Protein AF-A0A2E8TSL6-F1 (afdb_monomer_lite)

Radius of gyration: 23.02 Å; chains: 1; bounding box: 44×41×55 Å

Sequence (111 aa):
MEPIGEITDPESLDSVALGFMCGLEIHQQLATDKLHSRMPSELYDLKPDEIPPSWPKSTRRLRASEGEEGITDIAARFEQRRNRIFEYVQPPNAGLIELDEAPPRNHDSDA

Secondary structure (DSSP, 8-state):
-PPPS-TT-GGG--TTTTT-----------SSS-TTT----------TTTS-TTS-EEEE---PPB-TTSPBPHHHHHHHHTT--EEEE--TT--TTTTTSSPPPPP-S--

Foldseek 3Di:
DDFDADPVDPVRGDCVSVVNDDDDDDDDDDCAADFFARFHPDDDDADPVRQPPPWDKDKDQDAFDADPVRDTDPVRVVVNVVVDIDIDTADPRRDCVNVVNDDTHHTDPPD

Structure (mmCIF, N/CA/C/O backbone):
data_AF-A0A2E8TSL6-F1
#
_entry.id   AF-A0A2E8TSL6-F1
#
loop_
_atom_site.group_PDB
_atom_site.id
_atom_site.type_symbol
_atom_site.label_atom_id
_atom_site.label_alt_id
_atom_site.label_comp_id
_atom_site.label_asym_id
_atom_site.label_entity_id
_atom_site.label_seq_id
_atom_site.pdbx_PDB_ins_code
_atom_site.Cartn_x
_atom_site.Cartn_y
_atom_site.Cartn_z
_atom_site.occupancy
_atom_site.B_iso_or_equiv
_atom_site.auth_seq_id
_atom_site.auth_comp_id
_atom_site.auth_asym_id
_atom_site.auth_atom_id
_atom_site.pdbx_PDB_model_num
ATOM 1 N N . MET A 1 1 ? -23.161 1.364 39.802 1.00 66.50 1 MET A N 1
ATOM 2 C CA . MET A 1 1 ? -23.835 0.056 39.887 1.00 66.50 1 MET A CA 1
ATOM 3 C C . MET A 1 1 ? -22.975 -0.879 39.067 1.00 66.50 1 MET A C 1
ATOM 5 O O . MET A 1 1 ? -22.609 -0.490 37.965 1.00 66.50 1 MET A O 1
ATOM 9 N N . GLU A 1 2 ? -22.524 -1.987 39.643 1.00 65.94 2 GLU A N 1
ATOM 10 C CA . GLU A 1 2 ? -21.756 -2.979 38.884 1.00 65.94 2 GLU A CA 1
ATOM 11 C C . GLU A 1 2 ? -22.679 -3.633 37.842 1.00 65.94 2 GLU A C 1
ATOM 13 O O . GLU A 1 2 ? -23.884 -3.743 38.102 1.00 65.94 2 GLU A O 1
ATOM 18 N N . PRO A 1 3 ? -22.167 -3.988 36.652 1.00 66.31 3 PRO A N 1
ATOM 19 C CA . PRO A 1 3 ? -22.977 -4.632 35.628 1.00 66.31 3 PRO A CA 1
ATOM 20 C C . PRO A 1 3 ? -23.499 -5.987 36.120 1.00 66.31 3 PRO A C 1
ATOM 22 O O . PRO A 1 3 ? -22.802 -6.720 36.818 1.00 66.31 3 PRO A O 1
ATOM 25 N N . ILE A 1 4 ? -24.747 -6.296 35.771 1.00 72.50 4 ILE A N 1
ATOM 26 C CA . ILE A 1 4 ? -25.438 -7.522 36.177 1.00 72.50 4 ILE A CA 1
ATOM 27 C C . ILE A 1 4 ? -25.109 -8.627 35.165 1.00 72.50 4 ILE A C 1
ATOM 29 O O . ILE A 1 4 ? -25.307 -8.432 33.968 1.00 72.50 4 ILE A O 1
ATOM 33 N N . GLY A 1 5 ? -24.638 -9.780 35.648 1.00 72.75 5 GLY A N 1
ATOM 34 C CA . GLY A 1 5 ? -24.419 -10.988 34.847 1.00 72.75 5 GLY A CA 1
ATOM 35 C C . GLY A 1 5 ? -23.254 -11.846 35.352 1.00 72.75 5 GLY A C 1
ATOM 36 O O . GLY A 1 5 ? -22.458 -11.399 36.178 1.00 72.75 5 GLY A O 1
ATOM 37 N N . GLU A 1 6 ? -23.160 -13.086 34.871 1.00 79.88 6 GLU A N 1
ATOM 38 C CA . GLU A 1 6 ? -22.083 -14.018 35.224 1.00 79.88 6 GLU A CA 1
ATOM 39 C C . GLU A 1 6 ? -20.933 -13.894 34.217 1.00 79.88 6 GLU A C 1
ATOM 41 O O . GLU A 1 6 ? -21.098 -14.133 33.025 1.00 79.88 6 GLU A O 1
ATOM 46 N N . ILE A 1 7 ? -19.732 -13.543 34.687 1.00 76.31 7 ILE A N 1
ATOM 47 C CA . ILE A 1 7 ? -18.564 -13.274 33.819 1.00 76.31 7 ILE A CA 1
ATOM 48 C C . ILE A 1 7 ? -18.137 -14.529 33.030 1.00 76.31 7 ILE A C 1
ATOM 50 O O . ILE A 1 7 ? -17.494 -14.436 31.986 1.00 76.31 7 ILE A O 1
ATOM 54 N N . THR A 1 8 ? -18.490 -15.714 33.526 1.00 86.75 8 THR A N 1
ATOM 55 C CA . THR A 1 8 ? -18.209 -17.010 32.898 1.00 86.75 8 THR A CA 1
ATOM 56 C C . THR A 1 8 ? -19.252 -17.438 31.863 1.00 86.75 8 THR A C 1
ATOM 58 O O . THR A 1 8 ? -19.004 -18.414 31.157 1.00 86.75 8 THR A O 1
ATOM 61 N N . ASP A 1 9 ? -20.378 -16.727 31.748 1.00 86.50 9 ASP A N 1
ATOM 62 C CA . ASP A 1 9 ? -21.445 -16.981 30.776 1.00 86.50 9 ASP A CA 1
ATOM 63 C C . ASP A 1 9 ? -21.718 -15.712 29.943 1.00 86.50 9 ASP A C 1
ATOM 65 O O . ASP A 1 9 ? -22.586 -14.906 30.290 1.00 86.50 9 ASP A O 1
ATOM 69 N N . PRO A 1 10 ? -20.974 -15.503 28.839 1.00 82.31 10 PRO A N 1
ATOM 70 C CA . PRO A 1 10 ? -21.072 -14.296 28.023 1.00 82.31 10 PRO A CA 1
ATOM 71 C C . PRO A 1 10 ? -22.462 -14.057 27.425 1.00 82.31 10 PRO A C 1
ATOM 73 O O . PRO A 1 10 ? -22.813 -12.906 27.177 1.00 82.31 10 PRO A O 1
ATOM 76 N N . GLU A 1 11 ? -23.250 -15.114 27.191 1.00 84.81 11 GLU A N 1
ATOM 77 C CA . GLU A 1 11 ? -24.613 -14.977 26.660 1.00 84.81 11 GLU A CA 1
ATOM 78 C C . GLU A 1 11 ? -25.595 -14.445 27.710 1.00 84.81 11 GLU A C 1
ATOM 80 O O . GLU A 1 11 ? -26.621 -13.867 27.355 1.00 84.81 11 GLU A O 1
ATOM 85 N N . SER A 1 12 ? -25.268 -14.582 29.000 1.00 85.81 12 SER A N 1
ATOM 86 C CA . SER A 1 12 ? -26.071 -14.044 30.104 1.00 85.81 12 SER A CA 1
ATOM 87 C C . SER A 1 12 ? -25.886 -12.539 30.340 1.00 85.81 12 SER A C 1
ATOM 89 O O . SER A 1 12 ? -26.613 -11.950 31.143 1.00 85.81 12 SER A O 1
ATOM 91 N N . LEU A 1 13 ? -24.915 -11.908 29.671 1.00 86.19 13 LEU A N 1
ATOM 92 C CA . LEU A 1 13 ? -24.568 -10.505 29.879 1.00 86.19 13 LEU A CA 1
ATOM 93 C C . LEU A 1 13 ? -25.525 -9.557 29.142 1.00 86.19 13 LEU A C 1
ATOM 95 O O . LEU A 1 13 ? -25.724 -9.653 27.931 1.00 86.19 13 LEU A O 1
ATOM 99 N N . ASP A 1 14 ? -26.044 -8.558 29.858 1.00 87.06 14 ASP A N 1
ATOM 100 C CA . ASP A 1 14 ? -26.784 -7.449 29.251 1.00 87.06 14 ASP A CA 1
ATOM 101 C C . ASP A 1 14 ? -25.810 -6.428 28.638 1.00 87.06 14 ASP A C 1
ATOM 103 O O . ASP A 1 14 ? -25.183 -5.616 29.328 1.00 87.06 14 ASP A O 1
ATOM 107 N N . SER A 1 15 ? -25.694 -6.459 27.310 1.00 87.19 15 SER A N 1
ATOM 108 C CA . SER A 1 15 ? -24.819 -5.570 26.541 1.00 87.19 15 SER A CA 1
ATOM 109 C C . SER A 1 15 ? -25.171 -4.085 26.688 1.00 87.19 15 SER A C 1
ATOM 111 O O . SER A 1 15 ? -24.272 -3.241 26.642 1.00 87.19 15 SER A O 1
ATOM 113 N N . VAL A 1 16 ? -26.444 -3.747 26.922 1.00 87.12 16 VAL A N 1
ATOM 114 C CA . VAL A 1 16 ? -26.891 -2.360 27.111 1.00 87.12 16 VAL A CA 1
ATOM 115 C C . VAL A 1 16 ? -26.465 -1.859 28.485 1.00 87.12 16 VAL A C 1
ATOM 117 O O . VAL A 1 16 ? -25.886 -0.776 28.586 1.00 87.12 16 VAL A O 1
ATOM 120 N N . ALA A 1 17 ? -26.684 -2.654 29.535 1.00 87.50 17 ALA A N 1
ATOM 121 C CA . ALA A 1 17 ? -26.254 -2.311 30.892 1.00 87.50 17 ALA A CA 1
ATOM 122 C C . ALA A 1 17 ? -24.725 -2.185 31.013 1.00 87.50 17 ALA A C 1
ATOM 124 O O . ALA A 1 17 ? -24.229 -1.361 31.783 1.00 87.50 17 ALA A O 1
ATOM 125 N N . LEU A 1 18 ? -23.978 -2.964 30.224 1.00 87.69 18 LEU A N 1
ATOM 126 C CA . LEU A 1 18 ? -22.519 -2.883 30.125 1.00 87.69 18 LEU A CA 1
ATOM 127 C C . LEU A 1 18 ? -22.015 -1.635 29.388 1.00 87.69 18 LEU A C 1
ATOM 129 O O . LEU A 1 18 ? -20.824 -1.334 29.460 1.00 87.69 18 LEU A O 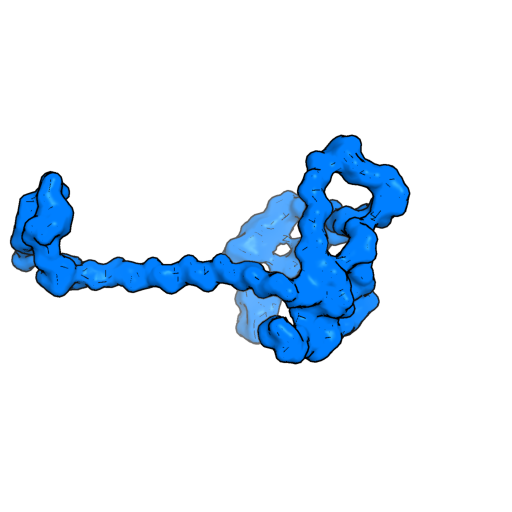1
ATOM 133 N N . GLY A 1 19 ? -22.881 -0.931 28.651 1.00 89.69 19 GLY A N 1
ATOM 134 C CA . GLY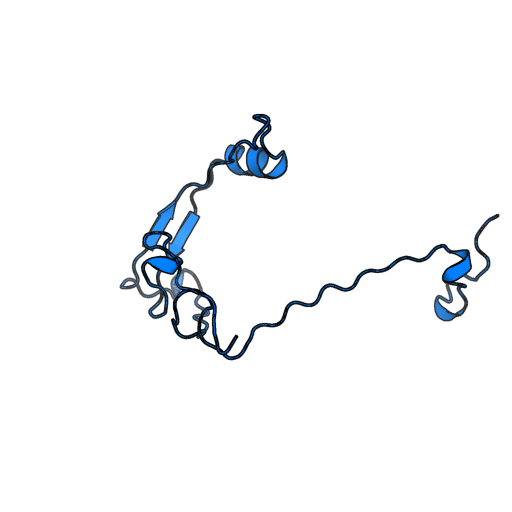 A 1 19 ? -22.445 0.097 27.707 1.00 89.69 19 GLY A CA 1
ATOM 135 C C . GLY A 1 19 ? -21.528 -0.483 26.627 1.00 89.69 19 GLY A C 1
ATOM 136 O O . GLY A 1 19 ? -20.559 0.163 26.227 1.00 89.69 19 GLY A O 1
ATOM 137 N N . PHE A 1 20 ? -21.789 -1.726 26.204 1.00 89.12 20 PHE A N 1
ATOM 138 C CA . PHE A 1 20 ? -20.955 -2.425 25.238 1.00 89.12 20 PHE A CA 1
ATOM 139 C C . PHE A 1 20 ? -20.955 -1.693 23.894 1.00 89.12 20 PHE A C 1
ATOM 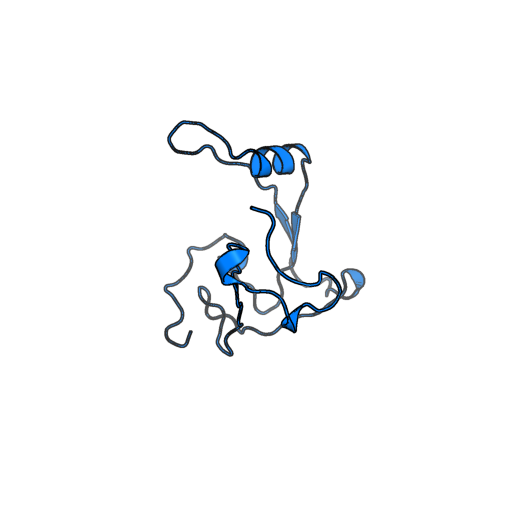141 O O . PHE A 1 20 ? -22.000 -1.368 23.332 1.00 89.12 20 PHE A O 1
ATOM 148 N N . MET A 1 21 ? -19.757 -1.470 23.363 1.00 93.69 21 MET A N 1
ATOM 149 C CA . MET A 1 21 ? -19.53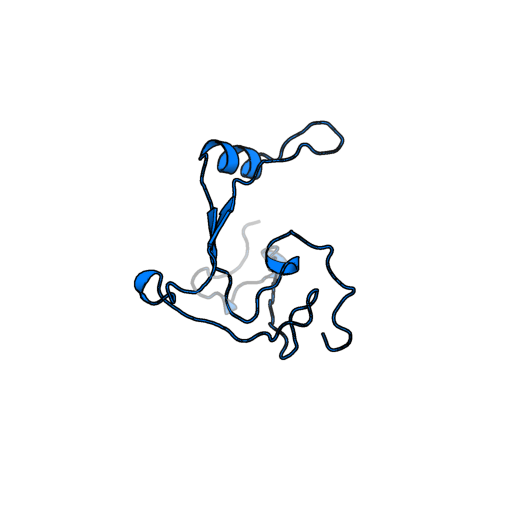5 -0.863 22.058 1.00 93.69 21 MET A CA 1
ATOM 150 C C . MET A 1 21 ? -18.573 -1.747 21.272 1.00 93.69 21 MET A C 1
ATOM 152 O O . MET A 1 21 ? -17.521 -2.131 21.784 1.00 93.69 21 MET A O 1
ATOM 156 N N . CYS A 1 22 ? -18.914 -2.045 20.021 1.00 94.56 22 CYS A N 1
ATOM 157 C CA . CYS A 1 22 ? -18.023 -2.731 19.093 1.00 94.56 22 CYS A CA 1
ATOM 158 C C . CYS A 1 22 ? -18.053 -2.053 17.722 1.00 94.56 22 CYS A C 1
ATOM 160 O O . CYS A 1 22 ? -19.033 -1.403 17.356 1.00 94.56 22 CYS A O 1
ATOM 162 N N . GLY A 1 23 ? -16.957 -2.194 16.981 1.00 95.88 23 GLY A N 1
ATOM 163 C CA . GLY A 1 23 ? -16.828 -1.742 15.601 1.00 95.88 23 GLY A CA 1
ATOM 164 C C . GLY A 1 23 ? -16.382 -2.901 14.719 1.00 95.88 23 GLY A C 1
ATOM 165 O O . GLY A 1 23 ? -15.622 -3.761 15.165 1.00 95.88 23 GLY A O 1
ATOM 166 N N . LEU A 1 24 ? -16.865 -2.920 13.478 1.00 97.06 24 LEU A N 1
ATOM 167 C CA . LEU A 1 24 ? -16.433 -3.853 12.442 1.00 97.06 24 LEU A CA 1
ATOM 168 C C . LEU A 1 24 ? -15.784 -3.063 11.309 1.00 97.06 24 LEU A C 1
ATOM 170 O O . LEU A 1 24 ? -16.341 -2.070 10.847 1.00 97.06 24 LEU A O 1
ATOM 174 N N . GLU A 1 25 ? -14.632 -3.537 10.847 1.00 97.50 25 GLU A N 1
ATOM 175 C CA . GLU A 1 25 ? -13.924 -2.993 9.694 1.00 97.50 25 GLU A CA 1
ATOM 176 C C . GLU A 1 25 ? -13.644 -4.136 8.717 1.00 97.50 25 GLU A C 1
ATOM 178 O O . GLU A 1 25 ? -13.041 -5.145 9.084 1.00 97.50 25 GLU A O 1
ATOM 183 N N . ILE A 1 26 ? -14.136 -4.003 7.485 1.00 97.25 26 ILE A N 1
ATOM 184 C CA . ILE A 1 26 ? -14.071 -5.052 6.464 1.00 97.25 26 ILE A CA 1
ATOM 185 C C . ILE A 1 26 ? -13.324 -4.495 5.258 1.00 97.25 26 ILE A C 1
ATOM 187 O O . ILE A 1 26 ? -13.725 -3.482 4.691 1.00 97.25 26 ILE A O 1
ATOM 191 N N . HIS A 1 27 ? -12.243 -5.169 4.866 1.00 97.62 27 HIS A N 1
ATOM 192 C CA . HIS A 1 27 ? -11.467 -4.858 3.665 1.00 97.62 27 HIS A CA 1
ATOM 193 C C . HIS A 1 27 ? -11.681 -5.981 2.648 1.00 97.62 27 HIS A C 1
ATOM 195 O O . HIS A 1 27 ? -11.486 -7.150 2.973 1.00 97.62 27 HIS A O 1
ATOM 201 N N . GLN A 1 28 ? -12.075 -5.628 1.423 1.00 96.38 28 GLN A N 1
ATOM 202 C CA . GLN A 1 28 ? -12.314 -6.567 0.326 1.00 96.38 28 GLN A CA 1
ATOM 203 C C . GLN A 1 28 ? -11.539 -6.110 -0.910 1.00 96.38 28 GLN A C 1
ATOM 205 O O . GLN A 1 28 ? -11.682 -4.970 -1.3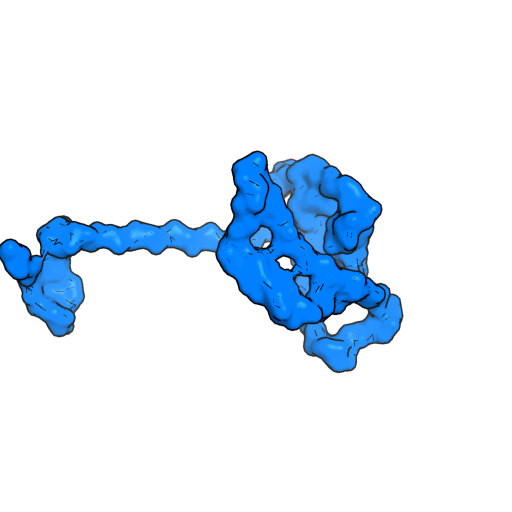48 1.00 96.38 28 GLN A O 1
ATOM 210 N N . GLN A 1 29 ? -10.745 -7.006 -1.496 1.00 95.56 29 GLN A N 1
ATOM 211 C CA . GLN A 1 29 ? -10.143 -6.771 -2.808 1.00 95.56 29 GLN A CA 1
ATOM 212 C C . GLN A 1 29 ? -11.168 -7.046 -3.909 1.00 95.56 29 GLN A C 1
ATOM 214 O O . GLN A 1 29 ? -11.911 -8.031 -3.854 1.00 95.56 29 GLN A O 1
ATOM 219 N N . LEU A 1 30 ? -11.205 -6.173 -4.909 1.00 95.44 30 LEU A N 1
ATOM 220 C CA . LEU A 1 30 ? -12.071 -6.323 -6.071 1.00 95.44 30 LEU A CA 1
ATOM 221 C C . LEU A 1 30 ? -11.350 -7.113 -7.160 1.00 95.44 30 LEU A C 1
ATOM 223 O O . LEU A 1 30 ? -10.135 -7.008 -7.320 1.00 95.44 30 LEU A O 1
ATOM 227 N N . ALA A 1 31 ? -12.106 -7.905 -7.918 1.00 95.94 31 ALA A N 1
ATOM 228 C CA . ALA A 1 31 ? -11.591 -8.676 -9.047 1.00 95.94 31 ALA A CA 1
ATOM 229 C C . ALA A 1 31 ? -11.482 -7.800 -10.313 1.00 95.94 31 ALA A C 1
ATOM 231 O O . ALA A 1 31 ? -12.054 -8.121 -11.352 1.00 95.94 31 ALA A O 1
ATOM 232 N N . THR A 1 32 ? -10.783 -6.672 -10.190 1.00 95.94 32 THR A N 1
ATOM 233 C CA . THR A 1 32 ? -10.588 -5.639 -11.221 1.00 95.94 32 THR A CA 1
ATOM 234 C C . THR A 1 32 ? -9.098 -5.356 -11.394 1.00 95.94 32 THR A C 1
ATOM 236 O O . THR A 1 32 ? -8.268 -5.894 -10.657 1.00 95.94 32 THR A O 1
ATOM 239 N N . ASP A 1 33 ? -8.733 -4.469 -12.316 1.00 96.69 33 ASP A N 1
ATOM 240 C CA . ASP A 1 33 ? -7.372 -3.933 -12.381 1.00 96.69 33 ASP A CA 1
ATOM 241 C C . ASP A 1 33 ? -7.070 -2.989 -11.202 1.00 96.69 33 ASP A C 1
ATOM 243 O O . ASP A 1 33 ? -7.950 -2.596 -10.427 1.00 96.69 33 ASP A O 1
ATOM 247 N N . LYS A 1 34 ? -5.797 -2.605 -11.055 1.00 97.25 34 LYS A N 1
ATOM 248 C CA . LYS A 1 34 ? -5.356 -1.641 -10.043 1.00 97.25 34 LYS A CA 1
ATOM 249 C C . LYS A 1 34 ? -6.038 -0.286 -10.249 1.00 97.25 34 LYS A C 1
ATOM 251 O O . LYS A 1 34 ? -5.971 0.311 -11.330 1.00 97.25 34 LYS A O 1
ATOM 256 N N . LEU A 1 35 ? -6.582 0.246 -9.153 1.00 97.44 35 LEU A N 1
ATOM 257 C CA . LEU A 1 35 ? -7.470 1.415 -9.107 1.00 97.44 35 LEU A CA 1
ATOM 258 C C . LEU A 1 35 ? -6.977 2.642 -9.892 1.00 97.44 35 LEU A C 1
ATOM 260 O O . LEU A 1 35 ? -7.784 3.331 -10.516 1.00 97.44 35 LEU A O 1
ATOM 264 N N . HIS A 1 36 ? -5.669 2.915 -9.873 1.00 97.56 36 HIS A N 1
ATOM 265 C CA . HIS A 1 36 ? -5.083 4.139 -10.434 1.00 97.56 36 HIS A CA 1
ATOM 266 C C . HIS A 1 36 ? -4.163 3.925 -11.641 1.00 97.56 36 HIS A C 1
ATOM 268 O O . HIS A 1 36 ? -3.719 4.905 -12.237 1.00 97.56 36 HIS A O 1
ATOM 274 N N . SER A 1 37 ? -3.856 2.681 -12.018 1.00 96.69 37 SER A N 1
ATOM 275 C CA . SER A 1 37 ? -2.908 2.392 -13.106 1.00 96.69 37 SER A CA 1
ATOM 276 C C . SER A 1 37 ? -3.487 1.544 -14.232 1.00 96.69 37 SER A C 1
ATOM 278 O O . SER A 1 37 ? -2.965 1.619 -15.346 1.00 96.69 37 SER A O 1
ATOM 280 N N . ARG A 1 38 ? -4.585 0.809 -13.986 1.00 95.62 38 ARG A N 1
ATOM 281 C CA . ARG A 1 38 ? -5.121 -0.216 -14.903 1.00 95.62 38 ARG A CA 1
ATOM 282 C C . ARG A 1 38 ? -4.123 -1.334 -15.208 1.00 95.62 38 ARG A C 1
ATOM 284 O O . ARG A 1 38 ? -4.149 -1.931 -16.277 1.00 95.62 38 ARG A O 1
ATOM 291 N N . MET A 1 39 ? -3.188 -1.567 -14.293 1.00 96.88 39 MET A N 1
ATOM 292 C CA . MET A 1 39 ? -2.350 -2.757 -14.344 1.00 96.88 39 MET A CA 1
ATOM 293 C C . MET A 1 39 ? -3.131 -3.952 -13.785 1.00 96.88 39 MET A C 1
ATOM 295 O O . MET A 1 39 ? -3.869 -3.761 -12.814 1.00 96.88 39 MET A O 1
ATOM 299 N N . PRO A 1 40 ? -2.920 -5.174 -14.306 1.00 96.81 40 PRO A N 1
ATOM 300 C CA . PRO A 1 40 ? -3.557 -6.373 -13.773 1.00 96.81 40 PRO A CA 1
ATOM 301 C C . PRO A 1 40 ? -3.314 -6.537 -12.270 1.00 96.81 40 PRO A C 1
ATOM 303 O O . PRO A 1 40 ? -2.180 -6.386 -11.803 1.00 96.81 40 PRO A O 1
ATOM 306 N N . SER A 1 41 ? -4.343 -6.906 -11.506 1.00 95.50 41 SER A N 1
ATOM 307 C CA . SER A 1 41 ? -4.244 -7.165 -10.055 1.00 95.50 41 SER A CA 1
ATOM 308 C C . SER A 1 41 ? -3.691 -8.559 -9.716 1.00 95.50 41 SER A C 1
ATOM 310 O O . SER A 1 41 ? -4.029 -9.148 -8.692 1.00 95.50 41 SER A O 1
ATOM 312 N N . GLU A 1 42 ? -2.832 -9.106 -10.577 1.00 94.75 42 GLU A N 1
ATOM 313 C CA . GLU A 1 42 ? -2.139 -10.375 -10.347 1.00 94.75 42 GLU A CA 1
ATOM 314 C C . GLU A 1 42 ? -1.155 -10.264 -9.174 1.00 94.75 42 GLU A C 1
ATOM 316 O O . GLU A 1 42 ? -0.342 -9.333 -9.101 1.00 94.75 42 GLU A O 1
ATOM 321 N N . LEU A 1 43 ? -1.202 -11.236 -8.262 1.00 92.69 43 LEU A N 1
ATOM 322 C CA . LEU A 1 43 ? -0.261 -11.322 -7.152 1.00 92.69 43 LEU A CA 1
ATOM 323 C C . LEU A 1 43 ? 0.991 -12.097 -7.574 1.00 92.69 43 LEU A C 1
ATOM 325 O O . LEU A 1 43 ? 0.906 -13.243 -8.010 1.00 92.69 43 LEU A O 1
ATOM 329 N N . TYR A 1 44 ? 2.155 -11.484 -7.373 1.00 94.06 44 TYR A N 1
ATOM 330 C CA . TYR A 1 44 ? 3.456 -12.138 -7.497 1.00 94.06 44 TYR A CA 1
ATOM 331 C C . TYR A 1 44 ? 3.977 -12.466 -6.094 1.00 94.06 44 TYR A C 1
ATOM 333 O O . TYR A 1 44 ? 4.653 -11.648 -5.473 1.00 94.06 44 TYR A O 1
ATOM 341 N N . ASP A 1 45 ? 3.617 -13.645 -5.585 1.00 93.25 45 ASP A N 1
ATOM 342 C CA . ASP A 1 45 ? 4.016 -14.121 -4.254 1.00 93.25 45 ASP A CA 1
ATOM 343 C C . ASP A 1 45 ? 5.360 -14.856 -4.332 1.00 93.25 45 ASP A C 1
ATOM 345 O O . ASP A 1 45 ? 5.425 -16.068 -4.539 1.00 93.25 45 ASP A O 1
ATOM 349 N N . LEU A 1 46 ? 6.443 -14.080 -4.268 1.00 94.31 46 LEU A N 1
ATOM 350 C CA . LEU A 1 46 ? 7.818 -14.564 -4.356 1.00 94.31 46 LEU A CA 1
ATOM 351 C C . LEU A 1 46 ? 8.574 -14.209 -3.080 1.00 94.31 46 LEU A C 1
ATOM 353 O O . LEU A 1 46 ? 8.517 -13.070 -2.604 1.00 94.31 46 LEU A O 1
ATOM 357 N N . LYS A 1 47 ? 9.359 -15.152 -2.560 1.00 94.56 47 LYS A N 1
ATOM 358 C CA . LYS A 1 47 ? 10.327 -14.849 -1.502 1.00 94.56 47 LYS A CA 1
ATOM 359 C C . LYS A 1 47 ? 11.456 -13.970 -2.045 1.00 94.56 47 LYS A C 1
ATOM 361 O O . LYS A 1 47 ? 11.725 -13.997 -3.245 1.00 94.56 47 LYS A O 1
ATOM 366 N N . PRO A 1 48 ? 12.179 -13.229 -1.184 1.00 91.44 48 PRO A N 1
ATOM 367 C CA . PRO A 1 48 ? 13.262 -12.345 -1.619 1.00 91.44 48 PRO A CA 1
ATOM 368 C C . PRO A 1 48 ? 14.334 -13.001 -2.506 1.00 91.44 48 PRO A C 1
ATOM 370 O O . PRO A 1 48 ? 14.883 -12.339 -3.384 1.00 91.44 48 PRO A O 1
ATOM 373 N N . ASP A 1 49 ? 14.629 -14.282 -2.287 1.00 94.88 49 ASP A N 1
ATOM 374 C CA . ASP A 1 49 ? 15.582 -15.089 -3.056 1.00 94.88 49 ASP A CA 1
ATOM 375 C C . ASP A 1 49 ? 15.007 -15.666 -4.363 1.00 94.88 49 ASP A C 1
ATOM 377 O O . ASP A 1 49 ? 15.768 -16.068 -5.242 1.00 94.88 49 ASP A O 1
ATOM 381 N N . GLU A 1 50 ? 13.683 -15.653 -4.525 1.00 96.69 50 GLU A N 1
ATOM 382 C CA . GLU A 1 50 ? 12.963 -16.122 -5.717 1.00 96.69 50 GLU A CA 1
ATOM 383 C C . GLU A 1 50 ? 12.684 -14.982 -6.716 1.00 96.69 50 GLU A C 1
ATOM 385 O O . GLU A 1 50 ? 12.243 -15.230 -7.840 1.00 96.69 50 GLU A O 1
ATOM 390 N N . ILE A 1 51 ? 12.955 -13.727 -6.335 1.00 96.19 51 ILE A N 1
ATOM 391 C CA . ILE A 1 51 ? 12.737 -12.550 -7.187 1.00 96.19 51 ILE A CA 1
ATOM 392 C C . ILE A 1 51 ? 13.662 -12.612 -8.413 1.00 96.19 51 ILE A C 1
ATOM 394 O O . ILE A 1 51 ? 14.888 -12.620 -8.248 1.00 96.19 51 ILE A O 1
ATOM 398 N N . PRO A 1 52 ? 13.119 -12.574 -9.649 1.00 96.69 52 PRO A N 1
ATOM 399 C CA . PRO A 1 52 ? 13.931 -12.569 -10.855 1.00 96.69 52 PRO A CA 1
ATOM 400 C C . PRO A 1 52 ? 14.954 -11.421 -10.846 1.00 96.69 52 PRO A C 1
ATOM 402 O O . PRO A 1 52 ? 14.567 -10.263 -10.680 1.00 96.69 52 PRO A O 1
ATOM 405 N N . PRO A 1 53 ? 16.252 -11.687 -11.099 1.00 94.88 53 PRO A N 1
ATOM 406 C CA . PRO A 1 53 ? 17.283 -10.643 -11.133 1.00 94.88 53 PRO A CA 1
ATOM 407 C C . PRO A 1 53 ? 17.050 -9.572 -12.206 1.00 94.88 53 PRO A C 1
ATOM 409 O O . PRO A 1 53 ? 17.643 -8.500 -12.157 1.00 94.88 53 PRO A O 1
ATOM 412 N N . SER A 1 54 ? 16.214 -9.884 -13.198 1.00 96.19 54 SER A N 1
ATOM 413 C CA . SER A 1 54 ? 15.810 -8.981 -14.272 1.00 96.19 54 SER A CA 1
ATOM 414 C C . SER A 1 54 ? 14.774 -7.944 -13.839 1.00 96.19 54 SER A C 1
ATOM 416 O O . SER A 1 54 ? 14.586 -6.963 -14.557 1.00 96.19 54 SER A O 1
ATOM 418 N N . TRP A 1 55 ? 14.092 -8.136 -12.706 1.00 96.88 55 TRP A N 1
ATOM 419 C CA . TRP A 1 55 ? 13.101 -7.181 -12.221 1.00 96.88 55 TRP A CA 1
ATOM 420 C C . TRP A 1 55 ? 13.789 -5.954 -11.620 1.00 96.88 55 TRP A C 1
ATOM 422 O O . TRP A 1 55 ? 14.640 -6.104 -10.735 1.00 96.88 55 TRP A O 1
ATOM 432 N N . PRO A 1 56 ? 13.437 -4.735 -12.070 1.00 97.00 56 PRO A N 1
ATOM 433 C CA . PRO A 1 56 ? 14.015 -3.522 -11.522 1.00 97.00 56 PRO A CA 1
ATOM 434 C C . PRO A 1 56 ? 13.751 -3.395 -10.023 1.00 97.00 56 PRO A C 1
ATOM 436 O O . PRO A 1 56 ? 12.688 -3.761 -9.515 1.00 97.00 56 PRO A O 1
ATOM 439 N N . LYS A 1 57 ? 14.728 -2.826 -9.320 1.00 96.56 57 LYS A N 1
ATOM 440 C CA . LYS A 1 57 ? 14.627 -2.496 -7.901 1.00 96.56 57 LYS A CA 1
ATOM 441 C C . LYS A 1 57 ? 14.958 -1.032 -7.703 1.00 96.56 57 LYS A C 1
ATOM 443 O O . LYS A 1 57 ? 15.889 -0.507 -8.315 1.00 96.56 57 LYS A O 1
ATOM 448 N N . SER A 1 58 ? 14.207 -0.372 -6.837 1.00 96.75 58 SER A N 1
ATOM 449 C CA . SER A 1 58 ? 14.421 1.028 -6.503 1.00 96.75 58 SER A CA 1
ATOM 450 C C . SER A 1 58 ? 14.413 1.204 -4.992 1.00 96.75 58 SER A C 1
ATOM 452 O O . SER A 1 58 ? 13.642 0.563 -4.286 1.00 96.75 58 SER A O 1
ATOM 454 N N . THR A 1 59 ? 15.299 2.050 -4.472 1.00 97.81 59 THR A N 1
ATOM 455 C CA . THR A 1 59 ? 15.357 2.332 -3.034 1.00 97.81 59 THR A CA 1
ATOM 456 C C . THR A 1 59 ? 14.832 3.729 -2.744 1.00 97.81 59 THR A C 1
ATOM 458 O O . THR A 1 59 ? 15.033 4.663 -3.527 1.00 97.81 59 THR A O 1
ATOM 461 N N . ARG A 1 60 ? 14.121 3.885 -1.626 1.00 97.19 60 ARG A N 1
ATOM 462 C CA . ARG A 1 60 ? 13.561 5.166 -1.177 1.00 97.19 60 ARG A CA 1
ATOM 463 C C . ARG A 1 60 ? 13.687 5.312 0.335 1.00 97.19 60 ARG A C 1
ATOM 465 O O . ARG A 1 60 ? 13.816 4.340 1.078 1.00 97.19 60 ARG A O 1
ATOM 472 N N . ARG A 1 61 ? 13.614 6.560 0.792 1.00 96.38 61 ARG A N 1
ATOM 473 C CA . ARG A 1 61 ? 13.512 6.919 2.208 1.00 96.38 61 ARG A CA 1
ATOM 474 C C . ARG A 1 61 ? 12.313 7.836 2.381 1.00 96.38 61 ARG A C 1
ATOM 476 O O . ARG A 1 61 ? 12.290 8.916 1.798 1.00 96.38 61 ARG A O 1
ATOM 483 N N . LEU A 1 62 ? 11.352 7.403 3.189 1.00 95.69 62 LEU A N 1
ATOM 484 C CA . LEU A 1 62 ? 10.183 8.205 3.528 1.00 95.69 62 LEU A CA 1
ATOM 485 C C . LEU A 1 62 ? 10.559 9.269 4.566 1.00 95.69 62 LEU A C 1
ATOM 487 O O . LEU A 1 62 ? 11.422 9.048 5.421 1.00 95.69 62 LEU A O 1
ATOM 491 N N . ARG A 1 63 ? 9.927 10.438 4.465 1.00 94.81 63 ARG A N 1
ATOM 492 C CA . ARG A 1 63 ? 10.101 11.567 5.384 1.00 94.81 63 ARG A CA 1
ATOM 493 C C . ARG A 1 63 ? 8.735 11.946 5.935 1.00 94.81 63 ARG A C 1
ATOM 495 O O . ARG A 1 63 ? 7.763 11.966 5.189 1.00 94.81 63 ARG A O 1
ATOM 502 N N . ALA A 1 64 ? 8.673 12.221 7.228 1.00 95.25 64 ALA A N 1
ATOM 503 C CA . ALA A 1 64 ? 7.486 12.758 7.855 1.00 95.25 64 ALA A CA 1
ATOM 504 C C . ALA A 1 64 ? 7.284 14.203 7.388 1.00 95.25 64 ALA A C 1
ATOM 506 O O . ALA A 1 64 ? 8.233 14.991 7.361 1.00 95.25 64 ALA A O 1
ATOM 507 N N . SER A 1 65 ? 6.048 14.521 7.025 1.00 93.56 65 SER A N 1
ATOM 508 C CA . SER A 1 65 ? 5.630 15.869 6.654 1.00 93.56 65 SER A CA 1
ATOM 509 C C . SER A 1 65 ? 5.029 16.585 7.860 1.00 93.56 65 SER A C 1
ATOM 511 O O . SER A 1 65 ? 4.501 15.956 8.780 1.00 93.56 65 SER A O 1
ATOM 513 N N . GLU A 1 66 ? 5.111 17.908 7.850 1.00 95.50 66 GLU A N 1
ATOM 514 C CA . GLU A 1 66 ? 4.419 18.768 8.807 1.00 95.50 66 GLU A CA 1
ATOM 515 C C . GLU A 1 66 ? 3.000 19.057 8.302 1.00 95.50 66 GLU A C 1
ATOM 517 O O . GLU A 1 66 ? 2.794 19.251 7.102 1.00 95.50 66 GLU A O 1
ATOM 522 N N . GLY A 1 67 ? 2.019 19.050 9.208 1.00 90.06 67 GLY A N 1
ATOM 523 C CA . GLY A 1 67 ? 0.674 19.545 8.915 1.00 90.06 67 GLY A CA 1
ATOM 524 C C . GLY A 1 67 ? 0.652 21.068 8.754 1.00 90.06 67 GLY A C 1
ATOM 525 O O . GLY A 1 67 ? 1.670 21.735 8.930 1.00 90.06 67 GLY A O 1
ATOM 526 N N . GLU A 1 68 ? -0.522 21.635 8.474 1.00 93.06 68 GLU A N 1
ATOM 527 C CA . GLU A 1 68 ? -0.685 23.084 8.250 1.00 93.06 68 GLU A CA 1
ATOM 528 C C . GLU A 1 68 ? -0.168 23.943 9.418 1.00 93.06 68 GLU A C 1
ATOM 530 O O . GLU A 1 68 ? 0.378 25.023 9.208 1.00 93.06 68 GLU A O 1
ATOM 535 N N . GLU A 1 69 ? -0.270 23.438 10.649 1.00 92.56 69 GLU A N 1
ATOM 536 C CA . GLU A 1 69 ? 0.211 24.103 11.867 1.00 92.56 69 GLU A CA 1
ATOM 537 C C . GLU A 1 69 ? 1.709 23.865 12.158 1.00 92.56 69 GLU A C 1
ATOM 539 O O . GLU A 1 69 ? 2.199 24.205 13.234 1.00 92.56 69 GLU A O 1
ATOM 544 N N . GLY A 1 70 ? 2.453 23.239 11.239 1.00 91.94 70 GLY A N 1
ATOM 545 C CA . GLY A 1 70 ? 3.865 22.883 11.434 1.00 91.94 70 GLY A CA 1
ATOM 546 C C . GLY A 1 70 ? 4.083 21.662 12.339 1.00 91.94 70 GLY A C 1
ATOM 547 O O . GLY A 1 70 ? 5.211 21.337 12.709 1.00 91.94 70 GLY A O 1
ATOM 548 N N . ILE A 1 71 ? 3.011 20.970 12.737 1.00 94.06 71 ILE A N 1
ATOM 549 C CA . ILE A 1 71 ? 3.084 19.826 13.651 1.00 94.06 71 ILE A CA 1
ATOM 550 C C . ILE A 1 71 ? 3.283 18.540 12.849 1.00 94.06 71 ILE A C 1
ATOM 552 O O . ILE A 1 71 ? 2.498 18.207 11.963 1.00 94.06 71 ILE A O 1
ATOM 556 N N . THR A 1 72 ? 4.330 17.786 13.183 1.00 93.19 72 THR A N 1
ATOM 557 C CA . THR A 1 72 ? 4.564 16.443 12.639 1.00 93.19 72 THR A CA 1
ATOM 558 C C . THR A 1 72 ? 3.842 15.387 13.470 1.00 93.19 72 THR A C 1
ATOM 560 O O . THR A 1 72 ? 3.962 15.376 14.699 1.00 93.19 72 THR A O 1
ATOM 563 N N . ASP A 1 73 ? 3.191 14.434 12.803 1.00 95.50 73 ASP A N 1
ATOM 564 C CA . ASP A 1 73 ? 2.631 13.249 13.455 1.00 95.50 73 ASP A CA 1
ATOM 565 C C . ASP A 1 73 ? 3.694 12.483 14.273 1.00 95.50 73 ASP A C 1
ATOM 567 O O . ASP A 1 73 ? 4.846 12.298 13.852 1.00 95.50 73 ASP A O 1
ATOM 571 N N . ILE A 1 74 ? 3.314 12.036 15.475 1.00 95.62 74 ILE A N 1
ATOM 572 C CA . ILE A 1 74 ? 4.239 11.403 16.423 1.00 95.62 74 ILE A CA 1
ATOM 573 C C . ILE A 1 74 ? 4.752 10.062 15.882 1.00 95.62 74 ILE A C 1
ATOM 575 O O . ILE A 1 74 ? 5.946 9.775 16.030 1.00 95.62 74 ILE A O 1
ATOM 579 N N . ALA A 1 75 ? 3.889 9.263 15.251 1.00 96.25 75 ALA A N 1
ATOM 580 C CA . ALA A 1 75 ? 4.245 7.960 14.702 1.00 96.25 75 ALA A CA 1
ATOM 581 C C . ALA A 1 75 ? 5.123 8.105 13.449 1.00 96.25 75 ALA A C 1
ATOM 583 O O . ALA A 1 75 ? 6.167 7.455 13.360 1.00 96.25 75 ALA A O 1
ATOM 584 N N . ALA A 1 76 ? 4.785 9.021 12.537 1.00 95.31 76 ALA A N 1
ATOM 585 C CA . ALA A 1 76 ? 5.590 9.316 11.352 1.00 95.31 76 ALA A CA 1
ATOM 586 C C . ALA A 1 76 ? 6.992 9.822 11.731 1.00 95.31 76 ALA A C 1
ATOM 588 O O . ALA A 1 76 ? 8.003 9.352 11.201 1.00 95.31 76 ALA A O 1
ATOM 589 N N . ARG A 1 77 ? 7.080 10.724 12.719 1.00 94.62 77 ARG A N 1
ATOM 590 C CA . ARG A 1 77 ? 8.362 11.211 13.253 1.00 94.62 77 ARG A CA 1
ATOM 591 C C . ARG A 1 77 ? 9.183 10.088 13.882 1.00 94.62 77 ARG A C 1
ATOM 593 O O . ARG A 1 77 ? 10.407 10.067 13.744 1.00 94.62 77 ARG A O 1
ATOM 600 N N . PHE A 1 78 ? 8.535 9.172 14.599 1.00 96.19 78 PHE A N 1
ATOM 601 C CA . PHE A 1 78 ? 9.202 8.015 15.187 1.00 96.19 78 PHE A CA 1
ATOM 602 C C . PHE A 1 78 ? 9.758 7.070 14.113 1.00 96.19 78 PHE A C 1
ATOM 604 O O . PHE A 1 78 ? 10.926 6.687 14.201 1.00 96.19 78 PHE A O 1
ATOM 611 N N . GLU A 1 79 ? 8.984 6.749 13.074 1.00 95.44 79 GLU A N 1
ATOM 612 C CA . GLU A 1 79 ? 9.459 5.886 11.988 1.00 95.44 79 GLU A CA 1
ATOM 613 C C . GLU A 1 79 ? 10.593 6.551 11.190 1.00 95.44 79 GLU A C 1
ATOM 615 O O . GLU A 1 79 ? 11.609 5.909 10.924 1.00 95.44 79 GLU A O 1
ATOM 620 N N . GLN A 1 80 ? 10.516 7.860 10.916 1.00 95.12 80 GLN A N 1
ATOM 621 C CA . GLN A 1 80 ? 11.612 8.593 10.268 1.00 95.12 80 GLN A CA 1
ATOM 622 C C . GLN A 1 80 ? 12.928 8.495 11.059 1.00 95.12 80 GLN A C 1
ATOM 624 O O . GLN A 1 80 ? 13.995 8.328 10.465 1.00 95.12 80 GLN A O 1
ATOM 629 N N . ARG A 1 81 ? 12.882 8.560 12.399 1.00 95.25 81 ARG A N 1
ATOM 630 C CA . ARG A 1 81 ? 14.080 8.436 13.255 1.00 95.25 81 ARG A CA 1
ATOM 631 C C . ARG A 1 81 ? 14.755 7.070 13.150 1.00 95.25 81 ARG A C 1
ATOM 633 O O . ARG A 1 81 ? 15.954 6.983 13.402 1.00 95.25 81 ARG A O 1
ATOM 640 N N . ARG A 1 82 ? 14.029 6.021 12.749 1.00 96.69 82 ARG A N 1
ATOM 641 C CA . ARG A 1 82 ? 14.619 4.700 12.475 1.00 96.69 82 ARG A CA 1
ATOM 642 C C . ARG A 1 82 ? 15.458 4.679 11.198 1.00 96.69 82 ARG A C 1
ATOM 644 O O . ARG A 1 82 ? 16.189 3.717 10.988 1.00 96.69 82 ARG A O 1
ATOM 651 N N . ASN A 1 83 ? 15.373 5.725 10.370 1.00 94.81 83 ASN A N 1
ATOM 652 C CA . ASN A 1 83 ? 16.205 5.949 9.187 1.00 94.81 83 ASN A CA 1
ATOM 653 C C . ASN A 1 83 ? 16.260 4.742 8.230 1.00 94.81 83 ASN A C 1
ATOM 655 O O . ASN A 1 83 ? 17.307 4.424 7.660 1.00 94.81 83 ASN A O 1
ATOM 659 N N . ARG A 1 84 ? 15.125 4.054 8.067 1.00 96.62 84 ARG A N 1
ATOM 660 C CA . ARG A 1 84 ? 15.024 2.886 7.192 1.00 96.62 84 ARG A CA 1
ATOM 661 C C . ARG A 1 84 ? 15.063 3.291 5.724 1.00 96.62 84 ARG A C 1
ATOM 663 O O . ARG A 1 84 ? 14.601 4.364 5.334 1.00 96.62 84 ARG A O 1
ATOM 670 N N . ILE A 1 85 ? 15.626 2.396 4.925 1.00 97.56 85 ILE A N 1
ATOM 671 C CA . ILE A 1 85 ? 15.560 2.437 3.469 1.00 97.56 85 ILE A CA 1
ATOM 672 C C . ILE A 1 85 ? 14.590 1.337 3.058 1.00 97.56 85 ILE A C 1
ATOM 674 O O . ILE A 1 85 ? 14.709 0.207 3.529 1.00 97.56 85 ILE A O 1
ATOM 678 N N . PHE A 1 86 ? 13.641 1.685 2.202 1.00 97.06 86 PHE A N 1
ATOM 679 C CA . PHE A 1 86 ? 12.689 0.751 1.620 1.00 97.06 86 PHE A CA 1
ATOM 680 C C . PHE A 1 86 ? 13.168 0.400 0.217 1.00 97.06 86 PHE A C 1
ATOM 682 O O . PHE A 1 86 ? 13.474 1.301 -0.566 1.00 97.06 86 PHE A O 1
ATOM 689 N N . GLU A 1 87 ? 13.272 -0.892 -0.078 1.00 96.38 87 GLU A N 1
ATOM 690 C CA . GLU A 1 87 ? 13.509 -1.398 -1.428 1.00 96.38 87 GLU A CA 1
ATOM 691 C C . GLU A 1 87 ? 12.168 -1.826 -2.026 1.00 96.38 87 GLU A C 1
ATOM 693 O O . GLU A 1 87 ? 11.461 -2.650 -1.448 1.00 96.38 87 GLU A O 1
ATOM 698 N N . TYR A 1 88 ? 11.827 -1.253 -3.175 1.00 96.56 88 TYR A N 1
ATOM 699 C CA . TYR A 1 88 ? 10.656 -1.602 -3.964 1.00 96.56 88 TYR A CA 1
ATOM 700 C C . TYR A 1 88 ? 11.097 -2.395 -5.186 1.00 96.56 88 TYR A C 1
ATOM 702 O O . TYR A 1 88 ? 11.974 -1.965 -5.939 1.00 96.56 88 TYR A O 1
ATOM 710 N N . VAL A 1 89 ? 10.467 -3.546 -5.378 1.00 96.38 89 VAL A N 1
ATOM 711 C CA . VAL A 1 89 ? 10.674 -4.431 -6.523 1.00 96.38 89 VAL A CA 1
ATOM 712 C C . VAL A 1 89 ? 9.561 -4.158 -7.525 1.00 96.38 89 VAL A C 1
ATOM 714 O O . VAL A 1 89 ? 8.402 -4.051 -7.132 1.00 96.38 89 VAL A O 1
ATOM 717 N N . GLN A 1 90 ? 9.908 -4.042 -8.803 1.00 96.81 90 GLN A N 1
ATOM 718 C CA . GLN A 1 90 ? 8.963 -3.751 -9.875 1.00 96.81 90 GLN A CA 1
ATOM 719 C C . GLN A 1 90 ? 8.594 -5.040 -10.641 1.00 96.81 90 GLN A C 1
ATOM 721 O O . GLN A 1 90 ? 9.324 -5.428 -11.557 1.00 96.81 90 GLN A O 1
ATOM 726 N N . PRO A 1 91 ? 7.487 -5.723 -10.285 1.00 96.38 91 PRO A N 1
ATOM 727 C CA . PRO A 1 91 ? 6.957 -6.843 -11.063 1.00 96.38 91 PRO A CA 1
ATOM 728 C C . PRO A 1 91 ? 6.360 -6.379 -12.408 1.00 96.38 91 PRO A C 1
ATOM 730 O O . PRO A 1 91 ? 6.174 -5.178 -12.623 1.00 96.38 91 PRO A O 1
ATOM 733 N N . PRO A 1 92 ? 5.988 -7.310 -13.311 1.00 96.69 92 PRO A N 1
ATOM 734 C CA . PRO A 1 92 ? 5.422 -6.984 -14.624 1.00 96.69 92 PRO A CA 1
ATOM 735 C C . PRO A 1 92 ? 4.170 -6.095 -14.589 1.00 96.69 92 PRO A C 1
ATOM 737 O O . PRO A 1 92 ? 3.925 -5.352 -15.534 1.00 96.69 92 PRO A O 1
ATOM 740 N N . ASN A 1 93 ? 3.392 -6.141 -13.503 1.00 96.88 93 ASN A N 1
ATOM 741 C CA . ASN A 1 93 ? 2.191 -5.327 -13.311 1.00 96.88 93 ASN A CA 1
ATOM 742 C C . ASN A 1 93 ? 2.442 -4.030 -12.513 1.00 96.88 93 ASN A C 1
ATOM 744 O O . ASN A 1 93 ? 1.506 -3.485 -11.926 1.00 96.88 93 ASN A O 1
ATOM 748 N N . ALA A 1 94 ? 3.680 -3.537 -12.431 1.00 97.06 94 ALA A N 1
ATOM 749 C CA . ALA A 1 94 ? 4.016 -2.265 -11.790 1.00 97.06 94 ALA A CA 1
ATOM 750 C C . ALA A 1 94 ? 4.659 -1.303 -12.798 1.00 97.06 94 ALA A C 1
ATOM 752 O O . ALA A 1 94 ? 5.701 -1.593 -13.387 1.00 97.06 94 ALA A O 1
ATOM 753 N N . GLY A 1 95 ? 4.029 -0.148 -13.005 1.00 95.75 95 GLY A N 1
ATOM 754 C CA . GLY A 1 95 ? 4.515 0.913 -13.881 1.00 95.75 95 GLY A CA 1
ATOM 755 C C . GLY A 1 95 ? 5.066 2.108 -13.107 1.00 95.75 95 GLY A C 1
ATOM 756 O O . GLY A 1 95 ? 5.366 2.033 -11.920 1.00 95.75 95 GLY A O 1
ATOM 757 N N . LEU A 1 96 ? 5.161 3.250 -13.792 1.00 97.38 96 LEU A N 1
ATOM 758 C CA . LEU A 1 96 ? 5.611 4.506 -13.183 1.00 97.38 96 LEU A CA 1
ATOM 759 C C . LEU A 1 96 ? 4.678 4.989 -12.063 1.00 97.38 96 LEU A C 1
ATOM 761 O O . LEU A 1 96 ? 5.144 5.637 -11.139 1.00 97.38 96 LEU A O 1
ATOM 765 N N . ILE A 1 97 ? 3.384 4.658 -12.120 1.00 98.06 97 ILE A N 1
ATOM 766 C CA . ILE A 1 97 ? 2.409 5.049 -11.090 1.00 98.06 97 ILE A CA 1
ATOM 767 C C . ILE A 1 97 ? 2.687 4.303 -9.777 1.00 98.06 97 ILE A C 1
ATOM 769 O O . ILE A 1 97 ? 2.770 4.934 -8.732 1.00 98.06 97 ILE A O 1
ATOM 773 N N . GLU A 1 98 ? 2.911 2.984 -9.816 1.00 97.31 98 GLU A N 1
ATOM 774 C CA . GLU A 1 98 ? 3.302 2.206 -8.626 1.00 97.31 98 GLU A CA 1
ATOM 775 C C . GLU A 1 98 ? 4.657 2.634 -8.043 1.00 97.31 98 GLU A C 1
ATOM 777 O O . GLU A 1 98 ? 4.919 2.403 -6.865 1.00 97.31 98 GLU A O 1
ATOM 782 N N . LEU A 1 99 ? 5.518 3.240 -8.865 1.00 96.81 99 LEU A N 1
ATOM 783 C CA . LEU A 1 99 ? 6.824 3.749 -8.453 1.00 96.81 99 LEU A CA 1
ATOM 784 C C . LEU A 1 99 ? 6.812 5.218 -8.009 1.00 96.81 99 LEU A C 1
ATOM 786 O O . LEU A 1 99 ? 7.872 5.716 -7.634 1.00 96.81 99 LEU A O 1
ATOM 790 N N . ASP A 1 100 ? 5.655 5.888 -8.035 1.00 96.94 100 ASP A N 1
ATOM 791 C CA . ASP A 1 100 ? 5.519 7.324 -7.744 1.00 96.94 100 ASP A CA 1
ATOM 792 C C . ASP A 1 100 ? 6.323 8.229 -8.710 1.00 96.94 100 ASP A C 1
ATOM 794 O O . ASP A 1 100 ? 6.821 9.292 -8.357 1.00 96.94 100 ASP A O 1
ATOM 798 N N . GLU A 1 101 ? 6.461 7.798 -9.966 1.00 97.56 101 GLU A N 1
ATOM 799 C CA . GLU A 1 101 ? 7.176 8.503 -11.045 1.00 97.56 101 GLU A CA 1
ATOM 800 C C . GLU A 1 101 ? 6.222 9.016 -12.147 1.00 97.56 101 GLU A C 1
ATOM 802 O O . GLU A 1 101 ? 6.652 9.537 -13.179 1.00 97.56 101 GLU A O 1
ATOM 807 N N . ALA A 1 102 ? 4.909 8.850 -11.969 1.00 98.06 102 ALA A N 1
ATOM 808 C CA . ALA A 1 102 ? 3.875 9.389 -12.849 1.00 98.06 102 ALA A CA 1
ATOM 809 C C . ALA A 1 102 ? 2.586 9.678 -12.064 1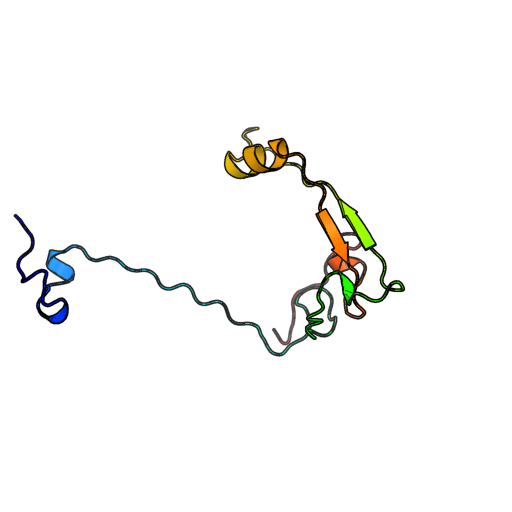.00 98.06 102 ALA A C 1
ATOM 811 O O . ALA A 1 102 ? 2.282 8.957 -11.112 1.00 98.06 102 ALA A O 1
ATOM 812 N N . PRO A 1 103 ? 1.790 10.686 -12.472 1.00 98.19 103 PRO A N 1
ATOM 813 C CA . PRO A 1 103 ? 0.521 10.974 -11.816 1.00 98.19 103 PRO A CA 1
ATOM 814 C C . PRO A 1 103 ? -0.448 9.783 -11.931 1.00 98.19 103 PRO A C 1
ATOM 816 O O . PRO A 1 103 ? -0.492 9.133 -12.985 1.00 98.19 103 PRO A O 1
ATOM 819 N N . PRO A 1 104 ? -1.258 9.510 -10.890 1.00 97.81 104 PRO A N 1
ATOM 820 C CA . PRO A 1 104 ? -2.272 8.468 -10.949 1.00 97.81 104 PRO A CA 1
ATOM 821 C C . PRO A 1 104 ? -3.336 8.809 -11.996 1.00 97.81 104 PRO A C 1
ATOM 823 O O . PRO A 1 104 ? -3.659 9.977 -12.233 1.00 97.81 104 PRO A O 1
ATOM 826 N N . ARG A 1 105 ? -3.917 7.778 -12.614 1.00 96.31 105 ARG A N 1
ATOM 827 C CA . ARG A 1 105 ? -5.127 7.942 -13.425 1.00 96.31 105 ARG A CA 1
ATOM 828 C C . ARG A 1 105 ? -6.346 8.098 -12.515 1.00 96.31 105 ARG A C 1
ATOM 830 O O . ARG A 1 105 ? -6.307 7.795 -11.318 1.00 96.31 105 ARG A O 1
ATOM 837 N N . ASN A 1 106 ? -7.449 8.532 -13.120 1.00 96.56 106 ASN A N 1
ATOM 838 C CA . ASN A 1 106 ? -8.759 8.500 -12.478 1.00 96.56 106 ASN A CA 1
ATOM 839 C C . ASN A 1 106 ? -9.111 7.076 -12.017 1.00 96.56 106 ASN A C 1
ATOM 841 O O . ASN A 1 106 ? -8.577 6.090 -12.535 1.00 96.56 106 ASN A O 1
ATOM 845 N N . HIS A 1 107 ? -10.026 6.987 -11.053 1.00 94.38 107 HIS A N 1
ATOM 846 C CA . HIS A 1 107 ? -10.475 5.712 -10.503 1.00 94.38 107 HIS A CA 1
ATOM 847 C C . HIS A 1 107 ? -10.942 4.738 -11.582 1.00 94.38 107 HIS A C 1
ATOM 849 O O . HIS A 1 107 ? -11.561 5.137 -12.568 1.00 94.38 107 HIS A O 1
ATOM 855 N N . ASP A 1 108 ? -10.595 3.465 -11.381 1.00 95.06 108 ASP A N 1
ATOM 856 C CA . ASP A 1 108 ? -11.496 2.319 -11.579 1.00 95.06 108 ASP A CA 1
ATOM 857 C C . ASP A 1 108 ? -12.935 2.639 -12.009 1.00 95.06 108 ASP A C 1
ATOM 859 O O . ASP A 1 108 ? -13.664 3.061 -11.124 1.00 95.06 108 ASP A O 1
ATOM 863 N N . SER A 1 109 ? -13.380 2.519 -13.261 1.00 95.06 109 SER A N 1
ATOM 864 C CA . SER A 1 109 ? -14.833 2.512 -13.514 1.00 95.06 109 SER A CA 1
ATOM 865 C C . SER A 1 109 ? -15.453 1.168 -13.150 1.00 95.06 109 SER A C 1
ATOM 867 O O . SER A 1 109 ? -16.643 1.111 -12.857 1.00 95.06 109 SER A O 1
ATOM 869 N N . ASP A 1 110 ? -14.638 0.112 -13.188 1.00 94.25 110 ASP A N 1
ATOM 870 C CA . ASP A 1 110 ? -15.055 -1.257 -12.891 1.00 94.25 110 ASP A CA 1
ATOM 871 C C . ASP A 1 110 ? -14.824 -1.633 -11.415 1.00 94.25 110 ASP A C 1
ATOM 873 O O . ASP A 1 110 ? -15.281 -2.693 -10.985 1.00 94.25 110 ASP A O 1
ATOM 877 N N . ALA A 1 111 ? -14.129 -0.769 -10.656 1.00 90.94 111 ALA A N 1
ATOM 878 C CA . ALA A 1 111 ? -13.903 -0.888 -9.210 1.00 90.94 111 ALA A CA 1
ATOM 879 C C . ALA A 1 111 ? -14.997 -0.201 -8.378 1.00 90.94 111 ALA A C 1
ATOM 881 O O . ALA A 1 111 ? -15.644 0.739 -8.885 1.00 90.94 111 ALA A O 1
#

pLDDT: mean 93.17, std 6.65, range [65.94, 98.19]